Protein AF-A0A7W6BIA1-F1 (afdb_monomer)

Mean predicted aligned error: 8.78 Å

Nearest PDB structures (foldseek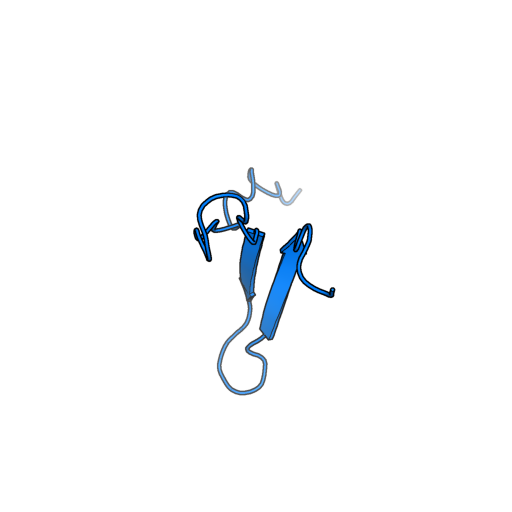):
  6n90-assembly1_A  TM=7.140E-01  e=4.948E-03  Agrobacterium tumefaciens
  2y8l-assembly1_B  TM=4.912E-01  e=2.618E+00  Homo sapiens
  4zhx-assembly1_B  TM=4.448E-01  e=4.079E+00  Homo sapiens
  7jij-assembly1_B  TM=4.367E-01  e=4.630E+00  Homo sapiens
  4cfe-assembly2_B  TM=4.250E-01  e=4.933E+00  Homo sapiens

Secondary structure (DSSP, 8-state):
----------EE--SSSS---EEEEE--GGG-EEEEEE------

pLDDT: mean 76.99, std 16.03, range [43.84, 93.31]

InterPro domains:
  IPR009614 Toxin YoeB [PF06769] (8-43)
  IPR035093 Toxi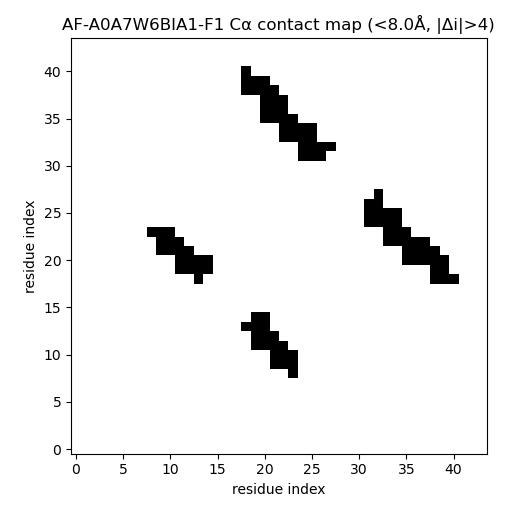n-antitoxin system, RelE/ParE toxin domain superfamily [G3DSA:3.30.2310.20] (4-43)

Organism: NCBI:txid870476

Foldseek 3Di:
DDDPPPPPQWDWDDPDPPWIWIWHWDDDDPPIDIGTPDTPDDDD

Structure (mmCIF, N/CA/C/O backbone):
data_AF-A0A7W6BIA1-F1
#
_entry.id   AF-A0A7W6BIA1-F1
#
loop_
_atom_site.group_PDB
_atom_site.id
_atom_site.type_symbol
_atom_site.label_atom_id
_atom_site.label_alt_id
_atom_site.label_comp_id
_atom_site.label_asym_id
_atom_site.label_entity_id
_atom_site.label_seq_id
_atom_site.pdbx_PDB_ins_code
_atom_site.Cartn_x
_atom_site.Cartn_y
_atom_site.Cartn_z
_atom_site.occupancy
_atom_site.B_iso_or_equiv
_atom_site.auth_seq_id
_atom_site.auth_comp_id
_atom_site.auth_asym_id
_atom_site.auth_atom_id
_atom_site.pdbx_PDB_model_num
ATOM 1 N N . MET A 1 1 ? -14.371 28.781 5.958 1.00 47.47 1 MET A N 1
ATOM 2 C CA . MET A 1 1 ?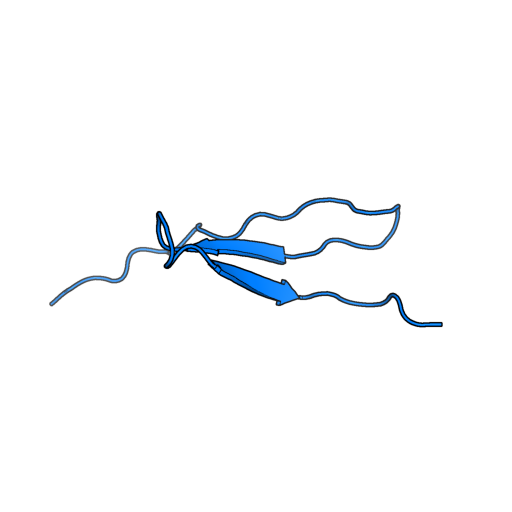 -13.009 28.815 6.518 1.00 47.47 1 MET A CA 1
ATOM 3 C C . MET A 1 1 ? -12.834 27.504 7.246 1.00 47.47 1 MET A C 1
ATOM 5 O O . MET A 1 1 ? -13.228 27.432 8.393 1.00 47.47 1 MET A O 1
ATOM 9 N N . ASP A 1 2 ? -12.294 26.493 6.576 1.00 43.84 2 ASP A N 1
ATOM 10 C CA . ASP A 1 2 ? -11.820 25.277 7.234 1.00 43.84 2 ASP A CA 1
ATOM 11 C C . ASP A 1 2 ? -10.430 25.034 6.672 1.00 43.84 2 ASP A C 1
ATOM 13 O O . ASP A 1 2 ? -10.254 24.637 5.519 1.00 43.84 2 ASP A O 1
ATOM 17 N N . GLY A 1 3 ? -9.435 25.454 7.451 1.00 49.78 3 GLY A N 1
ATOM 18 C CA . GLY A 1 3 ? -8.038 25.237 7.129 1.00 49.78 3 GLY A CA 1
ATOM 19 C C . GLY A 1 3 ? -7.786 23.741 7.057 1.00 49.78 3 GLY A C 1
ATOM 20 O O . GLY A 1 3 ? -7.762 23.070 8.085 1.00 49.78 3 GLY A O 1
ATOM 21 N N . ALA A 1 4 ? -7.580 23.222 5.848 1.00 53.31 4 ALA A N 1
ATOM 22 C CA . ALA A 1 4 ? -6.957 21.924 5.675 1.00 53.31 4 ALA A CA 1
ATOM 23 C C . ALA A 1 4 ? -5.506 22.082 6.141 1.00 53.31 4 ALA A C 1
ATOM 25 O O . ALA A 1 4 ? -4.647 22.585 5.413 1.00 53.31 4 ALA A O 1
ATOM 26 N N . GLY A 1 5 ? -5.281 21.761 7.417 1.00 45.78 5 GLY A N 1
ATOM 27 C CA . GLY A 1 5 ? -3.955 21.649 7.997 1.00 45.78 5 GLY A CA 1
ATOM 28 C C . GLY A 1 5 ? -3.076 20.792 7.096 1.00 45.78 5 GLY A C 1
ATOM 29 O O . GLY A 1 5 ? -3.556 19.893 6.416 1.00 45.78 5 GLY A O 1
ATOM 30 N N . CYS A 1 6 ? -1.790 21.117 7.063 1.00 49.09 6 CYS A N 1
ATOM 31 C CA . CYS A 1 6 ? -0.740 20.319 6.444 1.00 49.09 6 CYS A CA 1
ATOM 32 C C . CYS A 1 6 ? -0.936 18.818 6.772 1.00 49.09 6 CYS A C 1
ATOM 34 O O . CYS A 1 6 ? -0.563 18.382 7.858 1.00 49.09 6 CYS A O 1
ATOM 36 N N . SER A 1 7 ? -1.580 18.050 5.879 1.00 52.62 7 SER A N 1
ATOM 37 C CA . SER A 1 7 ? -1.925 16.636 6.094 1.00 52.62 7 SER A CA 1
ATOM 38 C C . SER A 1 7 ? -0.680 15.765 5.982 1.00 52.62 7 SER A C 1
ATOM 40 O O . SER A 1 7 ? -0.386 15.168 4.945 1.00 52.62 7 SER A O 1
ATOM 42 N N . THR A 1 8 ? 0.067 15.687 7.074 1.00 58.50 8 THR A N 1
ATOM 43 C CA . THR A 1 8 ? 1.107 14.683 7.324 1.00 58.50 8 THR A CA 1
ATOM 44 C C . THR A 1 8 ? 0.504 13.294 7.611 1.00 58.50 8 THR A C 1
ATOM 46 O O . THR A 1 8 ? 0.884 12.650 8.580 1.00 58.50 8 THR A O 1
ATOM 49 N N . ASP A 1 9 ? -0.432 12.819 6.780 1.00 78.50 9 ASP A N 1
ATOM 50 C CA . ASP A 1 9 ? -1.184 11.557 6.982 1.00 78.50 9 ASP A CA 1
ATOM 51 C C . ASP A 1 9 ? -0.680 10.387 6.123 1.00 78.50 9 ASP A C 1
ATOM 53 O O . ASP A 1 9 ? -1.297 9.329 6.057 1.00 78.50 9 ASP A O 1
ATOM 57 N N . TRP A 1 10 ? 0.451 10.559 5.441 1.00 85.56 10 TRP A N 1
ATOM 58 C CA . TRP A 1 10 ? 1.027 9.527 4.585 1.00 85.56 10 TRP A CA 1
ATOM 59 C C . TRP A 1 10 ? 2.202 8.842 5.270 1.00 85.56 10 TRP A C 1
ATOM 61 O O . TRP A 1 10 ? 3.178 9.484 5.665 1.00 85.56 10 TRP A O 1
ATOM 71 N N . TRP A 1 11 ? 2.142 7.516 5.348 1.00 89.69 11 TRP A N 1
ATOM 72 C CA . TRP A 1 11 ? 3.247 6.691 5.814 1.00 89.69 11 TRP A CA 1
ATOM 73 C C . TRP A 1 11 ? 4.053 6.160 4.636 1.00 89.69 11 TRP A C 1
ATOM 75 O O . TRP A 1 11 ? 3.526 5.883 3.559 1.00 89.69 11 TRP A O 1
ATOM 85 N N . SER A 1 12 ? 5.354 5.978 4.864 1.00 86.56 12 SER A N 1
ATOM 86 C CA . SER A 1 12 ? 6.213 5.229 3.952 1.00 86.56 12 SER A CA 1
ATOM 87 C C . SER A 1 12 ? 6.755 3.993 4.655 1.00 86.56 12 SER A C 1
ATOM 89 O O . SER A 1 12 ? 7.194 4.055 5.805 1.00 86.56 12 SER A O 1
ATOM 91 N N . ARG A 1 13 ? 6.741 2.857 3.959 1.00 85.62 13 ARG A N 1
ATOM 92 C CA . ARG A 1 13 ? 7.371 1.623 4.437 1.00 85.62 13 ARG A CA 1
ATOM 93 C C . ARG A 1 13 ? 8.348 1.131 3.394 1.00 85.62 13 ARG A C 1
ATOM 95 O O . ARG A 1 13 ? 8.127 1.302 2.207 1.00 85.62 13 ARG A O 1
ATOM 102 N N . ARG A 1 14 ? 9.443 0.524 3.833 1.00 85.81 14 ARG A N 1
ATOM 103 C CA . ARG A 1 14 ? 10.400 -0.119 2.936 1.00 85.81 14 ARG A CA 1
ATOM 104 C C . ARG A 1 14 ? 9.944 -1.557 2.687 1.00 85.81 14 ARG A C 1
ATOM 106 O O . ARG A 1 14 ? 9.841 -2.311 3.652 1.00 85.81 14 ARG A O 1
ATOM 113 N N . ILE A 1 15 ? 9.641 -1.907 1.436 1.00 82.19 15 ILE A N 1
ATOM 114 C CA . ILE A 1 15 ? 9.314 -3.295 1.053 1.00 82.19 15 ILE A CA 1
ATOM 115 C C . ILE A 1 15 ? 10.603 -4.047 0.700 1.00 82.19 15 ILE A C 1
ATOM 117 O O . ILE A 1 15 ? 10.799 -5.169 1.155 1.00 82.19 15 ILE A O 1
ATOM 121 N N . ASN A 1 16 ? 11.517 -3.407 -0.038 1.00 78.19 16 ASN A N 1
ATOM 122 C CA . ASN A 1 16 ? 12.846 -3.937 -0.359 1.00 78.19 16 ASN A CA 1
ATOM 123 C C . ASN A 1 16 ? 13.910 -2.813 -0.382 1.00 78.19 16 ASN A C 1
ATOM 125 O O . ASN A 1 16 ? 13.676 -1.703 0.100 1.00 78.19 16 ASN A O 1
ATOM 129 N N . GLN A 1 17 ? 15.120 -3.082 -0.885 1.00 77.38 17 GLN A N 1
ATOM 130 C CA . GLN A 1 17 ? 16.210 -2.102 -0.840 1.00 77.38 17 GLN A CA 1
ATOM 131 C C . GLN A 1 17 ? 15.888 -0.800 -1.600 1.00 77.38 17 GLN A C 1
ATOM 133 O O . GLN A 1 17 ? 16.311 0.262 -1.132 1.00 77.38 17 GLN A O 1
ATOM 138 N N . ALA A 1 18 ? 1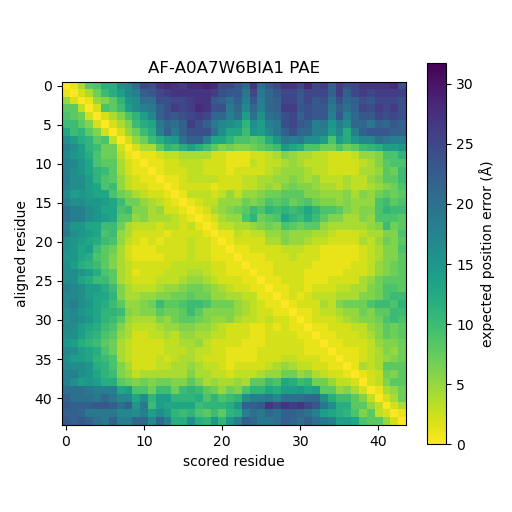5.126 -0.868 -2.692 1.00 76.62 18 ALA A N 1
ATO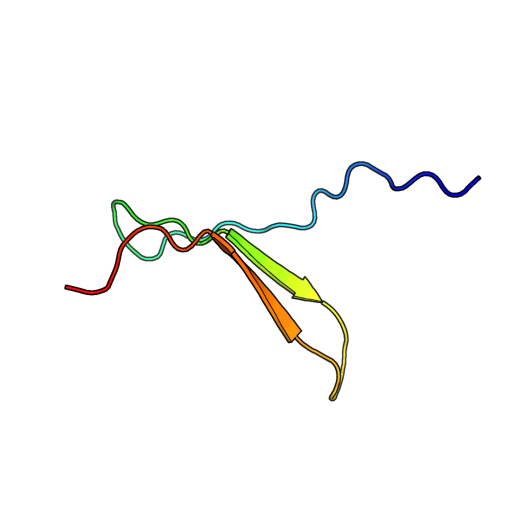M 139 C CA . ALA A 1 18 ? 14.803 0.266 -3.557 1.00 76.62 18 ALA A CA 1
ATOM 140 C C . ALA A 1 18 ? 13.391 0.827 -3.314 1.00 76.62 18 ALA A C 1
ATOM 14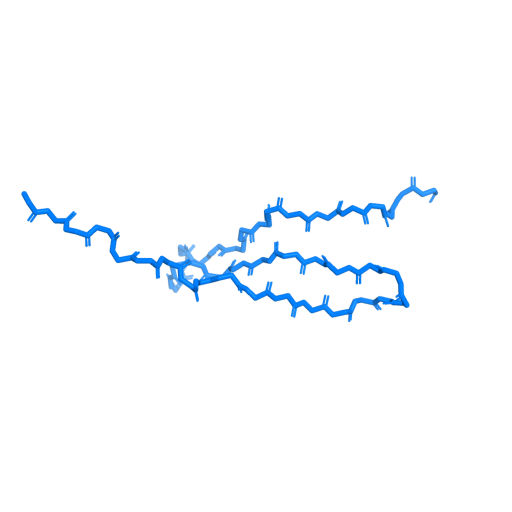2 O O . ALA A 1 18 ? 13.195 2.042 -3.365 1.00 76.62 18 ALA A O 1
ATOM 143 N N . ASP A 1 19 ? 12.432 -0.030 -2.966 1.00 83.06 19 ASP A N 1
ATOM 144 C CA . ASP A 1 19 ? 11.018 0.308 -3.060 1.00 83.06 19 ASP A CA 1
ATOM 145 C C . ASP A 1 19 ? 10.440 0.803 -1.738 1.00 83.06 19 ASP A C 1
ATOM 147 O O . ASP A 1 19 ? 10.551 0.178 -0.669 1.00 83.06 19 ASP A O 1
ATOM 151 N N . ARG A 1 20 ? 9.779 1.959 -1.840 1.00 83.38 20 ARG A N 1
ATOM 152 C CA . ARG A 1 20 ? 9.087 2.630 -0.743 1.00 83.38 20 ARG A CA 1
ATOM 153 C C . ARG A 1 20 ? 7.667 2.989 -1.169 1.00 83.38 20 ARG A C 1
ATOM 155 O O . ARG A 1 20 ? 7.468 4.073 -1.719 1.00 83.38 20 ARG A O 1
ATOM 162 N N . PRO A 1 21 ? 6.677 2.114 -0.935 1.00 86.88 21 PRO A N 1
ATOM 163 C CA . PRO A 1 21 ? 5.284 2.515 -1.028 1.00 86.88 21 PRO A CA 1
ATOM 164 C C . PRO A 1 21 ? 4.979 3.677 -0.086 1.00 86.88 21 PRO A C 1
ATOM 166 O O . PRO A 1 21 ? 5.422 3.695 1.069 1.00 86.88 21 PRO A O 1
ATOM 169 N N . VAL A 1 22 ? 4.170 4.605 -0.586 1.00 90.00 22 VAL A N 1
ATOM 170 C CA . VAL A 1 22 ? 3.575 5.689 0.197 1.00 90.00 22 VAL A CA 1
ATOM 171 C C . VAL A 1 22 ? 2.077 5.441 0.261 1.00 90.00 22 VAL A C 1
ATOM 173 O O . VAL A 1 22 ? 1.412 5.397 -0.778 1.00 90.00 22 VAL A O 1
ATOM 176 N N . TYR A 1 23 ? 1.559 5.238 1.469 1.00 91.25 23 TYR A N 1
ATOM 177 C CA . TYR A 1 23 ? 0.174 4.838 1.691 1.00 91.25 23 TYR A CA 1
ATOM 178 C C . TYR A 1 23 ? -0.407 5.460 2.959 1.00 91.25 23 TYR A C 1
ATOM 180 O O . TYR A 1 23 ? 0.324 5.906 3.844 1.00 91.25 23 TYR A O 1
ATOM 188 N N . ARG A 1 24 ? -1.733 5.441 3.053 1.00 91.56 24 ARG A N 1
ATOM 189 C CA . ARG A 1 24 ? -2.475 5.778 4.267 1.00 91.56 24 ARG A CA 1
ATOM 190 C C . ARG A 1 24 ? -3.714 4.910 4.409 1.00 91.56 24 ARG A C 1
ATOM 192 O O . ARG A 1 24 ? -4.186 4.323 3.437 1.00 91.56 24 ARG A O 1
ATOM 199 N N . VAL A 1 25 ? -4.220 4.819 5.627 1.00 90.81 25 VAL A N 1
ATOM 200 C CA . VAL A 1 25 ? -5.437 4.088 5.969 1.00 90.81 25 VAL A CA 1
ATOM 201 C C . VAL A 1 25 ? -6.448 5.127 6.406 1.00 90.81 25 VAL A C 1
ATOM 203 O O . VAL A 1 25 ? -6.208 5.859 7.358 1.00 90.81 25 VAL A O 1
ATOM 206 N N . GLU A 1 26 ? -7.559 5.185 5.688 1.00 90.75 26 GLU A N 1
ATOM 207 C CA . GLU A 1 26 ? -8.633 6.146 5.908 1.00 90.75 26 GLU A CA 1
ATOM 208 C C . GLU A 1 26 ? -9.928 5.398 6.224 1.00 90.75 26 GLU A C 1
ATOM 210 O O . GLU A 1 26 ? -10.157 4.292 5.732 1.00 90.75 26 GLU A O 1
ATOM 215 N N . GLY A 1 27 ? -10.803 6.011 7.018 1.00 89.12 27 GLY A N 1
ATOM 216 C CA . GLY A 1 27 ? -12.067 5.398 7.433 1.00 89.12 27 GLY A CA 1
ATOM 217 C C . GLY A 1 27 ? -11.927 4.334 8.533 1.00 89.12 27 GLY A C 1
ATOM 218 O O . GLY A 1 27 ? -10.834 4.011 8.999 1.00 89.12 27 GLY A O 1
ATOM 219 N N . ALA A 1 28 ? -13.068 3.801 8.974 1.00 88.75 28 ALA A N 1
ATOM 220 C CA . ALA A 1 28 ? -13.173 2.810 10.046 1.00 88.75 28 ALA A CA 1
ATOM 221 C C . ALA A 1 28 ? -14.337 1.837 9.786 1.00 88.75 28 ALA A C 1
ATOM 223 O O . ALA A 1 28 ? -15.262 2.159 9.036 1.00 88.75 28 ALA A O 1
ATOM 224 N N . GLY A 1 29 ? -14.296 0.657 10.416 1.00 92.06 29 GLY A N 1
ATOM 225 C CA . GLY A 1 29 ? -15.282 -0.406 10.192 1.00 92.06 29 GLY A CA 1
ATOM 226 C C . GLY A 1 29 ? -15.293 -0.864 8.732 1.00 92.06 29 GLY A C 1
ATOM 227 O O . GLY A 1 29 ? -14.239 -0.963 8.108 1.00 92.06 29 GLY A O 1
ATOM 228 N N . ASP A 1 30 ? -16.483 -1.064 8.169 1.00 93.12 30 ASP A N 1
ATOM 229 C CA . ASP A 1 30 ? -16.655 -1.510 6.777 1.00 93.12 30 ASP A CA 1
ATOM 230 C C . ASP A 1 30 ? -16.242 -0.459 5.729 1.00 93.12 30 ASP A C 1
ATOM 232 O O . ASP A 1 30 ? -16.091 -0.775 4.552 1.00 93.12 30 ASP A O 1
ATOM 236 N N . ALA A 1 31 ? -16.043 0.796 6.143 1.00 90.94 31 ALA A N 1
ATOM 237 C CA . ALA A 1 31 ? -15.590 1.883 5.276 1.00 90.94 31 ALA A CA 1
ATOM 238 C C . ALA A 1 31 ? -14.068 2.110 5.338 1.00 90.94 31 ALA A C 1
ATOM 240 O O . ALA A 1 31 ? -13.572 3.083 4.761 1.00 90.94 31 ALA A O 1
ATOM 241 N N . GLN A 1 32 ? -13.325 1.259 6.058 1.00 93.31 32 GLN A N 1
ATOM 242 C CA . GLN A 1 32 ? -11.870 1.341 6.094 1.00 93.31 32 GLN A CA 1
ATOM 243 C C . GLN A 1 32 ? -11.287 1.038 4.710 1.00 93.31 32 GLN A C 1
ATOM 245 O O . GLN A 1 32 ? -11.586 0.013 4.099 1.00 93.31 32 GLN A O 1
ATOM 250 N N . ARG A 1 33 ? -10.419 1.925 4.223 1.00 90.69 33 ARG A N 1
ATOM 251 C CA . ARG A 1 33 ? -9.754 1.790 2.928 1.00 90.69 33 ARG A CA 1
ATOM 252 C C . ARG A 1 33 ? -8.270 2.108 3.021 1.00 90.69 33 ARG A C 1
ATOM 254 O O . ARG A 1 33 ? -7.848 2.996 3.759 1.00 90.69 33 ARG A O 1
ATOM 261 N N . LEU A 1 34 ? -7.489 1.388 2.225 1.00 90.50 34 LEU A N 1
ATOM 262 C CA . LEU A 1 34 ? -6.071 1.648 2.019 1.00 90.50 34 LEU A CA 1
ATOM 263 C C . LEU A 1 34 ? -5.909 2.494 0.755 1.00 90.50 34 LEU A C 1
ATOM 265 O O . LEU A 1 34 ? -6.260 2.054 -0.338 1.00 90.50 34 LEU A O 1
ATOM 269 N N . GLU A 1 35 ? -5.365 3.695 0.899 1.00 91.69 35 GLU A N 1
ATOM 270 C CA . GLU A 1 35 ? -5.027 4.564 -0.225 1.00 91.69 35 GLU A CA 1
ATOM 271 C C . GLU A 1 35 ? -3.524 4.483 -0.494 1.00 91.69 35 GLU A C 1
ATOM 273 O O . GLU A 1 35 ? -2.713 4.582 0.427 1.00 91.69 35 GLU A O 1
ATOM 278 N N . ILE A 1 36 ? -3.143 4.315 -1.761 1.00 88.75 36 ILE A N 1
ATOM 279 C CA . ILE A 1 36 ? -1.746 4.213 -2.195 1.00 88.75 36 ILE A CA 1
ATOM 280 C C . ILE A 1 36 ? -1.452 5.383 -3.132 1.00 88.75 36 ILE A C 1
ATOM 282 O O . ILE A 1 36 ? -2.000 5.458 -4.229 1.00 88.75 36 ILE A O 1
ATOM 286 N N . ALA A 1 37 ? -0.566 6.284 -2.712 1.00 87.44 37 ALA A N 1
ATOM 287 C CA . ALA A 1 37 ? -0.149 7.432 -3.516 1.00 87.44 37 ALA A CA 1
ATOM 288 C C . ALA A 1 37 ? 0.996 7.084 -4.479 1.00 87.44 37 ALA A C 1
ATOM 290 O O . ALA A 1 37 ? 1.117 7.674 -5.552 1.00 87.44 37 ALA A O 1
ATOM 291 N N . GLN A 1 38 ? 1.863 6.139 -4.100 1.00 83.69 38 GLN A N 1
ATOM 292 C CA . GLN A 1 38 ? 2.983 5.703 -4.929 1.00 83.69 38 GLN A CA 1
ATOM 293 C C . GLN A 1 38 ? 3.331 4.240 -4.662 1.00 83.69 38 GLN A C 1
ATOM 295 O O . GLN A 1 38 ? 3.586 3.864 -3.522 1.00 83.69 38 GLN A O 1
ATOM 300 N N . CYS A 1 39 ? 3.441 3.469 -5.744 1.00 72.38 39 CYS A N 1
ATOM 301 C CA . CYS A 1 39 ? 4.099 2.166 -5.809 1.00 72.38 39 CYS A CA 1
ATOM 302 C C . CYS A 1 3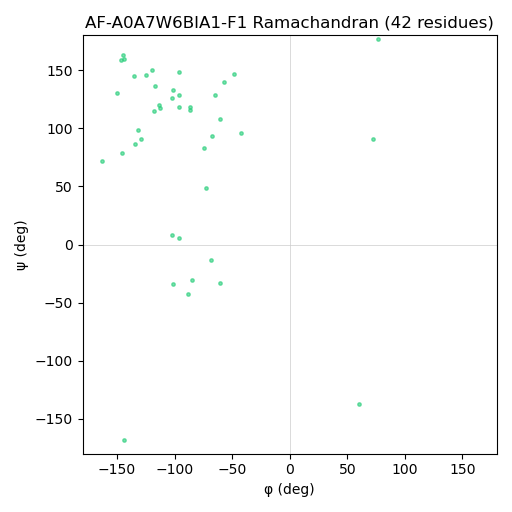9 ? 4.968 2.164 -7.066 1.00 72.38 39 CYS A C 1
ATOM 304 O O . CYS A 1 39 ? 4.510 1.819 -8.153 1.00 72.38 39 CYS A O 1
ATOM 306 N N . ARG A 1 40 ? 6.200 2.659 -6.950 1.00 69.19 40 ARG A N 1
ATOM 307 C CA . ARG A 1 40 ? 7.138 2.675 -8.072 1.00 69.19 40 ARG A CA 1
ATOM 308 C C . ARG A 1 40 ? 7.886 1.340 -8.098 1.00 69.19 40 ARG A C 1
ATOM 310 O O . ARG A 1 40 ? 8.624 1.068 -7.166 1.00 69.19 40 ARG A O 1
ATOM 317 N N . PHE A 1 41 ? 7.660 0.585 -9.177 1.00 62.0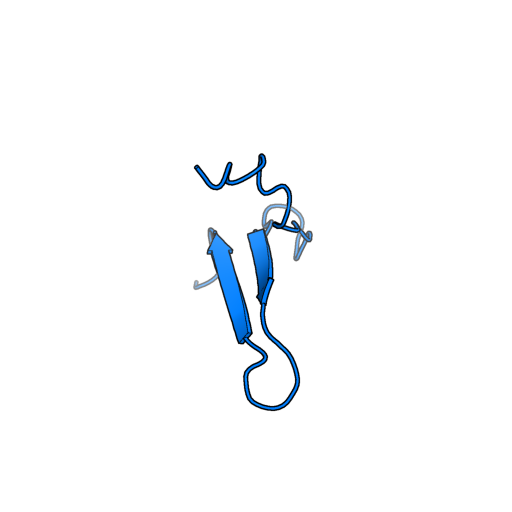3 41 PHE A N 1
ATOM 318 C CA . PHE A 1 41 ? 8.394 -0.604 -9.640 1.00 62.03 41 PHE A CA 1
ATOM 319 C C . PHE A 1 41 ? 8.219 -1.902 -8.837 1.00 62.03 41 PHE A C 1
ATOM 321 O O . PHE A 1 41 ? 9.021 -2.189 -7.967 1.00 62.03 41 PHE A O 1
ATOM 328 N N . HIS A 1 42 ? 7.249 -2.752 -9.200 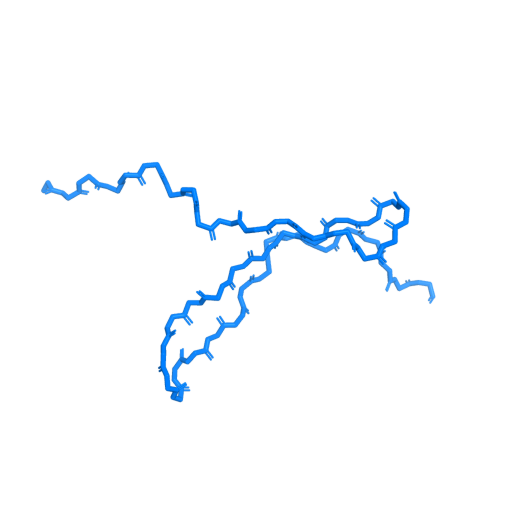1.00 60.78 42 HIS A N 1
ATOM 329 C CA . HIS A 1 42 ? 7.450 -4.207 -9.093 1.00 60.78 42 HIS A CA 1
ATOM 330 C C . HIS A 1 42 ? 6.425 -4.999 -9.915 1.00 60.78 42 HIS A C 1
ATOM 332 O O . HIS A 1 42 ? 5.529 -5.612 -9.351 1.00 60.78 42 HIS A O 1
ATOM 338 N N . TYR A 1 43 ? 6.547 -4.966 -11.240 1.00 53.00 43 TYR A N 1
ATOM 339 C CA . TYR A 1 43 ? 5.984 -6.009 -12.101 1.00 53.00 43 TYR A CA 1
ATOM 340 C C . TYR A 1 43 ? 6.937 -6.182 -13.287 1.00 53.00 43 TYR A C 1
ATOM 342 O O . TYR A 1 43 ? 6.724 -5.591 -14.343 1.00 53.00 43 TYR A O 1
ATOM 350 N N . ASP A 1 44 ? 8.032 -6.898 -13.038 1.00 56.09 44 ASP A N 1
ATOM 351 C CA . ASP A 1 44 ? 8.626 -7.775 -14.055 1.00 56.09 44 ASP A CA 1
ATOM 352 C C . ASP A 1 44 ? 7.974 -9.160 -13.914 1.00 56.09 44 ASP A C 1
ATOM 354 O O . ASP A 1 44 ? 7.624 -9.520 -12.760 1.00 56.09 44 ASP A O 1
#

Sequence (44 aa):
MDGAGCSTDWWSRRINQADRPVYRVEGAGDAQRLEIAQCRFHYD

Solvent-accessible surface area (backbone atoms only — not comparable to full-atom values): 3067 Å² total; per-residue (Å²): 141,78,82,81,64,87,77,85,65,68,46,73,48,75,81,53,98,85,33,58,40,31,32,35,78,45,74,60,79,96,61,49,42,81,48,74,82,40,79,73,83,89,83,132

Radius of gyration: 13.72 Å; Cα contacts (8 Å, |Δi|>4): 52; chains: 1; bounding box: 33×37×24 Å